Protein AF-K5BIF4-F1 (afdb_monomer_lite)

Foldseek 3Di:
DDWDDWDDDPFWIWTFAQFWIWIAGPVVRDTQAIGTDPGGFPDWDADPVRQWIWTDHDPDIDIDGVCVRNDHPPPPPDD

Organism: Mycolicibacterium hassiacum (strain DSM 44199 / CIP 105218 / JCM 12690 / 3849) (NCBI:txid1122247)

Structure (mmCIF, N/CA/C/O backbone):
data_AF-K5BIF4-F1
#
_entry.id   AF-K5BIF4-F1
#
loop_
_atom_site.group_PDB
_atom_site.id
_atom_site.type_symbol
_atom_site.label_atom_id
_atom_site.label_alt_id
_atom_site.label_comp_id
_atom_site.label_asym_id
_atom_site.label_entity_id
_atom_site.label_seq_id
_atom_site.pdbx_PDB_ins_code
_atom_site.Cartn_x
_atom_site.Cartn_y
_atom_site.Cartn_z
_atom_site.occupancy
_atom_site.B_iso_or_equiv
_atom_site.auth_seq_id
_atom_site.auth_comp_id
_atom_site.auth_asym_id
_atom_site.auth_atom_id
_atom_site.pdbx_PDB_model_num
ATOM 1 N N . MET A 1 1 ? 5.161 16.569 -5.987 1.00 61.00 1 MET A N 1
ATOM 2 C CA . MET A 1 1 ? 5.076 15.096 -5.934 1.00 61.00 1 MET A CA 1
ATOM 3 C C . MET A 1 1 ? 3.685 14.690 -6.370 1.00 61.00 1 MET A C 1
ATOM 5 O O . MET A 1 1 ? 2.739 14.973 -5.649 1.00 61.00 1 MET A O 1
ATOM 9 N N . ALA A 1 2 ? 3.535 14.134 -7.571 1.00 83.00 2 ALA A N 1
ATOM 10 C CA . ALA A 1 2 ? 2.222 13.738 -8.074 1.00 83.00 2 ALA A CA 1
ATOM 11 C C . ALA A 1 2 ? 1.886 12.304 -7.617 1.00 83.00 2 ALA A C 1
ATOM 13 O O . ALA A 1 2 ? 2.787 11.462 -7.567 1.00 83.00 2 ALA A O 1
ATOM 14 N N . PRO A 1 3 ? 0.632 12.005 -7.242 1.00 89.94 3 PRO A N 1
ATOM 15 C CA . PRO A 1 3 ? 0.193 10.629 -7.032 1.00 89.94 3 PRO A CA 1
ATOM 16 C C . PRO A 1 3 ? 0.139 9.882 -8.373 1.00 89.94 3 PRO A C 1
ATOM 18 O O . PRO A 1 3 ? -0.221 10.462 -9.397 1.00 89.94 3 PRO A O 1
ATOM 21 N N . ARG A 1 4 ? 0.497 8.593 -8.375 1.00 94.56 4 ARG A N 1
ATOM 22 C CA . ARG A 1 4 ? 0.475 7.735 -9.578 1.00 94.56 4 ARG A CA 1
ATOM 23 C C . ARG A 1 4 ? -0.485 6.565 -9.449 1.00 94.56 4 ARG A C 1
ATOM 25 O O . ARG A 1 4 ? -1.170 6.211 -10.406 1.00 94.56 4 ARG A O 1
ATOM 32 N N . ARG A 1 5 ? -0.477 5.928 -8.280 1.00 96.06 5 ARG A N 1
ATOM 33 C CA . ARG A 1 5 ? -1.220 4.704 -7.984 1.00 96.06 5 ARG A CA 1
ATOM 34 C C . ARG A 1 5 ? -1.757 4.753 -6.568 1.00 96.06 5 ARG A C 1
ATOM 36 O O . ARG A 1 5 ? -1.146 5.362 -5.691 1.00 96.06 5 ARG A O 1
ATOM 43 N N . VAL A 1 6 ? -2.871 4.066 -6.364 1.00 97.38 6 VAL A N 1
ATOM 44 C CA . VAL A 1 6 ? -3.503 3.918 -5.061 1.00 97.38 6 VAL A CA 1
ATOM 45 C C . VAL A 1 6 ? -3.981 2.484 -4.879 1.00 97.38 6 VAL A C 1
ATOM 47 O O . VAL A 1 6 ? -4.486 1.880 -5.823 1.00 97.38 6 VAL A O 1
ATOM 50 N N . VAL A 1 7 ? -3.808 1.952 -3.674 1.00 98.00 7 VAL A N 1
ATOM 51 C CA . VAL A 1 7 ? -4.414 0.695 -3.216 1.00 98.00 7 VAL A CA 1
ATOM 52 C C . VAL A 1 7 ? -4.998 0.960 -1.836 1.00 98.00 7 VAL A C 1
ATOM 54 O O . VAL A 1 7 ? -4.389 1.678 -1.046 1.00 98.00 7 VAL A O 1
ATOM 57 N N . ALA A 1 8 ? -6.176 0.421 -1.548 1.00 97.06 8 ALA A N 1
ATOM 58 C CA . ALA A 1 8 ? -6.880 0.678 -0.298 1.00 97.06 8 ALA A CA 1
ATOM 59 C C . ALA A 1 8 ? -7.319 -0.620 0.384 1.00 97.06 8 ALA A C 1
ATOM 61 O O . ALA A 1 8 ? -7.589 -1.623 -0.277 1.00 97.06 8 ALA A O 1
ATOM 62 N N . THR A 1 9 ? -7.404 -0.557 1.708 1.00 95.75 9 THR A N 1
ATOM 63 C CA . THR A 1 9 ? -8.111 -1.498 2.582 1.00 95.75 9 THR A CA 1
ATOM 64 C C . THR A 1 9 ? -9.216 -0.748 3.324 1.00 95.75 9 THR A C 1
ATOM 66 O O . THR A 1 9 ? -9.378 0.461 3.152 1.00 95.75 9 THR A O 1
ATOM 69 N N . ASP A 1 10 ? -9.929 -1.438 4.212 1.00 95.06 10 ASP A N 1
ATOM 70 C CA . ASP A 1 10 ? -10.933 -0.809 5.077 1.00 95.06 10 ASP A CA 1
ATOM 71 C C . ASP A 1 10 ? -10.338 0.228 6.047 1.00 95.06 10 ASP A C 1
ATOM 73 O O . ASP A 1 10 ? -11.047 1.122 6.505 1.00 95.06 10 ASP A O 1
ATOM 77 N N . ASN A 1 11 ? -9.044 0.123 6.377 1.00 95.81 11 ASN A N 1
ATOM 78 C CA . ASN A 1 11 ? -8.401 0.985 7.376 1.00 95.81 11 ASN A CA 1
ATOM 79 C C . ASN A 1 11 ? -7.390 1.970 6.778 1.00 95.81 11 ASN A C 1
ATOM 81 O O . ASN A 1 11 ? -7.170 3.031 7.363 1.00 95.81 11 ASN A O 1
ATOM 85 N N . TYR A 1 12 ? -6.775 1.640 5.637 1.00 97.69 12 TYR A N 1
ATOM 86 C CA . TYR A 1 12 ? -5.648 2.404 5.102 1.00 97.69 12 TYR A CA 1
ATOM 87 C C . TYR A 1 12 ? -5.723 2.606 3.592 1.00 97.69 12 TYR A C 1
ATOM 89 O O . TYR A 1 12 ? -6.144 1.719 2.850 1.00 97.69 12 TYR A O 1
ATOM 97 N N . VAL A 1 13 ? -5.221 3.750 3.132 1.00 98.12 13 VAL A N 1
ATOM 98 C CA . VAL A 1 13 ? -4.948 4.016 1.717 1.00 98.12 13 VAL A CA 1
ATOM 99 C C . VAL A 1 13 ? -3.445 4.170 1.518 1.00 98.12 13 VAL A C 1
ATOM 101 O O . VAL A 1 13 ? -2.803 5.006 2.150 1.00 98.12 13 VAL A O 1
ATOM 104 N N . PHE A 1 14 ? -2.891 3.382 0.605 1.00 98.12 14 PHE A N 1
ATOM 105 C CA . PHE A 1 14 ? -1.499 3.441 0.182 1.00 98.12 14 PHE A CA 1
ATOM 106 C C . PHE A 1 14 ? -1.411 4.233 -1.117 1.00 98.12 14 PHE A C 1
ATOM 108 O O . PHE A 1 14 ? -2.012 3.845 -2.121 1.00 98.12 14 PHE A O 1
ATOM 115 N N . VAL A 1 15 ? -0.668 5.338 -1.114 1.00 97.88 15 VAL A N 1
ATOM 116 C CA . VAL A 1 15 ? -0.518 6.232 -2.268 1.00 97.88 15 VAL A CA 1
ATOM 117 C C . VAL A 1 15 ? 0.928 6.207 -2.746 1.00 97.88 15 VAL A C 1
ATOM 119 O O . VAL A 1 15 ? 1.833 6.692 -2.069 1.00 97.88 15 VAL A O 1
ATOM 122 N N . GLY A 1 16 ? 1.141 5.644 -3.932 1.00 96.94 16 GLY A N 1
ATOM 123 C CA . GLY A 1 16 ? 2.448 5.584 -4.574 1.00 96.94 16 GLY A CA 1
ATOM 124 C C . GLY A 1 16 ? 2.723 6.830 -5.414 1.00 96.94 16 GLY A C 1
ATOM 125 O O . GLY A 1 16 ? 1.906 7.227 -6.254 1.00 96.94 16 GLY A O 1
ATOM 126 N N . HIS A 1 17 ? 3.900 7.418 -5.218 1.00 95.31 17 HIS A N 1
ATOM 127 C CA . HIS A 1 17 ? 4.421 8.570 -5.956 1.00 95.31 17 HIS A CA 1
ATOM 128 C C . HIS A 1 17 ? 5.651 8.172 -6.796 1.00 95.31 17 HIS A C 1
ATOM 130 O O . HIS A 1 17 ? 5.966 6.987 -6.956 1.00 95.31 17 HIS A O 1
ATOM 136 N N . ASP A 1 18 ? 6.360 9.163 -7.347 1.00 92.00 18 ASP A N 1
ATOM 137 C CA . ASP A 1 18 ? 7.620 8.941 -8.070 1.00 92.00 18 ASP A CA 1
ATOM 138 C C . ASP A 1 18 ? 8.766 8.462 -7.160 1.00 92.00 18 ASP A C 1
ATOM 140 O O . ASP A 1 18 ? 9.631 7.713 -7.595 1.00 92.00 18 ASP A O 1
ATOM 144 N N . THR A 1 19 ? 8.806 8.903 -5.904 1.00 92.31 19 THR A N 1
ATOM 145 C CA . THR A 1 19 ? 9.931 8.606 -4.995 1.00 92.31 19 THR A CA 1
ATOM 146 C C . THR A 1 19 ? 9.496 8.326 -3.563 1.00 92.31 19 THR A C 1
ATOM 148 O O . THR A 1 19 ? 10.342 8.167 -2.687 1.00 92.31 19 THR A O 1
ATOM 151 N N . GLN A 1 20 ? 8.190 8.279 -3.295 1.00 95.31 20 GLN A N 1
ATOM 152 C CA . GLN A 1 20 ? 7.656 8.051 -1.954 1.00 95.31 20 GLN A CA 1
ATOM 153 C C . GLN A 1 20 ? 6.366 7.239 -1.986 1.00 95.31 20 GLN A C 1
ATOM 155 O O . GLN A 1 20 ? 5.639 7.233 -2.982 1.00 95.31 20 GLN A O 1
ATOM 160 N N . LEU A 1 21 ? 6.085 6.601 -0.859 1.00 96.69 21 LEU A N 1
ATOM 161 C CA . LEU A 1 21 ? 4.839 5.939 -0.521 1.00 96.69 21 LEU A CA 1
ATOM 162 C C . LEU A 1 21 ? 4.232 6.667 0.677 1.00 96.69 21 LEU A C 1
ATOM 164 O O . LEU A 1 21 ? 4.872 6.741 1.722 1.00 96.69 21 LEU A O 1
ATOM 168 N N . SER A 1 22 ? 3.014 7.177 0.529 1.00 97.25 22 SER A N 1
ATOM 169 C CA . SER A 1 22 ? 2.250 7.755 1.638 1.00 97.25 22 SER A CA 1
ATOM 170 C C . SER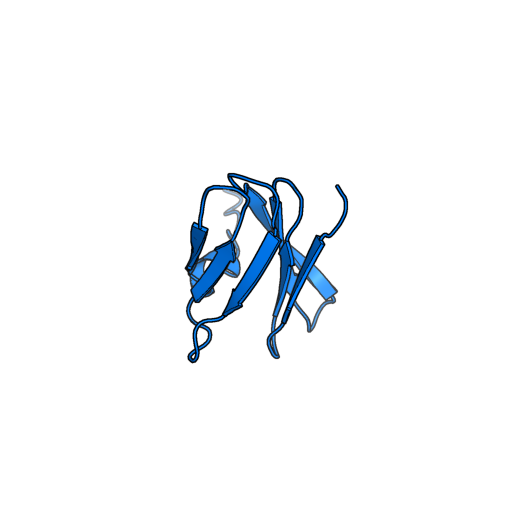 A 1 22 ? 1.211 6.750 2.130 1.00 97.25 22 SER A C 1
ATOM 172 O O . SER A 1 22 ? 0.548 6.098 1.322 1.00 97.25 22 SER A O 1
ATOM 174 N N . VAL A 1 23 ? 1.040 6.649 3.444 1.00 97.62 23 VAL A N 1
ATOM 175 C CA . VAL A 1 23 ? 0.021 5.820 4.098 1.00 97.62 23 VAL A CA 1
ATOM 176 C C . VAL A 1 23 ? -0.982 6.743 4.768 1.00 97.62 23 VAL A C 1
ATOM 178 O O . VAL A 1 23 ? -0.608 7.568 5.601 1.00 97.62 23 VAL A O 1
ATOM 181 N N . VAL A 1 24 ? -2.251 6.620 4.402 1.00 97.50 24 VAL A N 1
ATOM 182 C CA . VAL A 1 24 ? -3.352 7.432 4.928 1.00 97.50 24 VAL A CA 1
ATOM 183 C C . VAL A 1 24 ? -4.245 6.557 5.794 1.00 97.50 24 VAL A C 1
ATOM 185 O O . VAL A 1 24 ? -4.653 5.482 5.363 1.00 97.50 24 VAL A O 1
ATOM 188 N N . ASP A 1 25 ? -4.566 7.027 6.995 1.00 97.25 25 ASP A N 1
ATOM 189 C CA . ASP A 1 25 ? -5.594 6.433 7.852 1.00 97.25 25 ASP A CA 1
ATOM 190 C C . ASP A 1 25 ? -6.985 6.853 7.350 1.00 97.25 25 ASP A C 1
ATOM 192 O O . ASP A 1 25 ? -7.261 8.044 7.204 1.00 97.25 25 ASP A O 1
ATOM 196 N N . VAL A 1 26 ? -7.856 5.884 7.059 1.00 96.94 26 VAL A N 1
ATOM 197 C CA . VAL A 1 26 ? -9.191 6.129 6.478 1.00 96.94 26 VAL A CA 1
ATOM 198 C C . VAL A 1 26 ? -10.167 6.729 7.494 1.00 96.94 26 VAL A C 1
ATOM 200 O O . VAL A 1 26 ? -11.115 7.410 7.110 1.00 96.94 26 VAL A O 1
ATOM 203 N N . ARG A 1 27 ? -9.953 6.519 8.799 1.00 96.25 27 ARG A N 1
ATOM 204 C CA . ARG A 1 27 ? -10.853 7.037 9.839 1.00 96.25 27 ARG A CA 1
ATOM 205 C C . ARG A 1 27 ? -10.653 8.531 10.038 1.00 96.25 27 ARG A C 1
ATOM 207 O O . ARG A 1 27 ? -11.631 9.259 10.185 1.00 96.25 27 ARG A O 1
ATOM 214 N N . SER A 1 28 ? -9.399 8.980 10.060 1.00 96.75 28 SER A N 1
ATOM 215 C CA . SER A 1 28 ? -9.049 10.390 10.272 1.00 96.75 28 SER A CA 1
ATOM 216 C C . SER A 1 28 ? -8.746 11.160 8.986 1.00 96.75 28 SER A C 1
ATOM 218 O O . SER A 1 28 ? -8.672 12.385 9.033 1.00 96.75 28 SER A O 1
ATOM 220 N N . TRP A 1 29 ? -8.568 10.474 7.852 1.00 96.00 29 TRP A N 1
ATOM 221 C CA . TRP A 1 29 ? -8.135 11.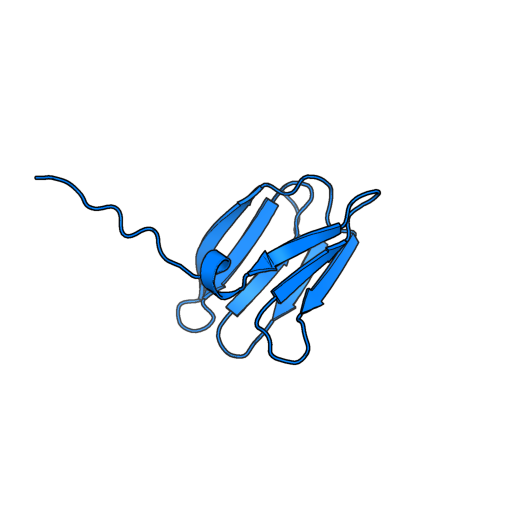051 6.571 1.00 96.00 29 TRP A CA 1
ATOM 222 C C . TRP A 1 29 ? -6.794 11.789 6.647 1.00 96.00 29 TRP A C 1
ATOM 224 O O . TRP A 1 29 ? -6.554 12.771 5.944 1.00 96.00 29 TRP A O 1
ATOM 234 N N . THR A 1 30 ? -5.896 11.302 7.500 1.00 96.25 30 THR A N 1
ATOM 235 C CA . THR A 1 30 ? -4.569 11.891 7.714 1.00 96.25 30 THR A CA 1
ATOM 236 C C . THR A 1 30 ? -3.470 10.964 7.219 1.00 96.25 30 THR A C 1
ATOM 238 O O . THR A 1 30 ? -3.544 9.752 7.423 1.00 96.25 30 THR A O 1
ATOM 241 N N . VAL A 1 31 ? -2.414 11.531 6.633 1.00 96.12 31 VAL A N 1
ATOM 242 C CA . VAL A 1 31 ? -1.177 10.790 6.341 1.00 96.12 31 VAL A CA 1
ATOM 243 C C . VAL A 1 31 ? -0.504 10.425 7.666 1.00 96.12 31 VAL A C 1
ATOM 245 O O . VAL A 1 31 ? -0.181 11.312 8.451 1.00 96.12 31 VAL A O 1
ATOM 248 N N . ILE A 1 32 ? -0.315 9.131 7.918 1.00 95.81 32 ILE A N 1
ATOM 249 C CA . ILE A 1 32 ? 0.307 8.603 9.144 1.00 95.81 32 ILE A CA 1
ATOM 250 C C . ILE A 1 32 ? 1.746 8.129 8.929 1.00 95.81 32 ILE A C 1
ATOM 252 O O . ILE A 1 32 ? 2.477 7.962 9.899 1.00 95.81 32 ILE A O 1
ATOM 256 N N . SER A 1 33 ? 2.155 7.915 7.677 1.00 95.38 33 SER A N 1
ATOM 257 C CA . SER A 1 33 ? 3.517 7.515 7.334 1.00 95.38 33 SER A CA 1
ATOM 258 C C . SER A 1 33 ? 3.863 7.932 5.907 1.00 95.38 33 SER A C 1
ATOM 260 O O . SER A 1 33 ? 3.004 7.901 5.023 1.00 95.38 33 SER A O 1
ATOM 262 N N . THR A 1 34 ? 5.126 8.295 5.687 1.00 95.31 34 THR A N 1
ATOM 263 C CA . THR A 1 34 ? 5.690 8.574 4.363 1.00 95.31 34 THR A CA 1
ATOM 264 C C . THR A 1 34 ? 7.060 7.920 4.272 1.00 95.31 34 THR A C 1
ATOM 266 O O . THR A 1 34 ? 7.965 8.271 5.027 1.00 95.31 34 THR A O 1
ATOM 269 N N . LEU A 1 35 ? 7.227 6.981 3.342 1.00 94.50 35 LEU A N 1
ATOM 270 C CA . LEU A 1 35 ? 8.463 6.218 3.170 1.00 94.50 35 LEU A CA 1
ATOM 271 C C . LEU A 1 35 ? 9.088 6.470 1.796 1.00 94.50 35 LEU A C 1
ATOM 273 O O . LEU A 1 35 ? 8.357 6.702 0.829 1.00 94.50 35 LEU A O 1
ATOM 277 N N . PRO A 1 36 ? 10.424 6.396 1.666 1.00 94.75 36 PRO A N 1
ATOM 278 C CA . PRO A 1 36 ? 11.081 6.495 0.372 1.00 94.75 36 PRO A CA 1
ATOM 279 C C . PRO A 1 36 ? 10.813 5.259 -0.496 1.00 94.75 36 PRO A C 1
ATOM 281 O O . PRO A 1 36 ? 10.822 4.119 -0.029 1.00 94.75 36 PRO A O 1
ATOM 284 N N . LEU A 1 37 ? 10.650 5.495 -1.795 1.00 94.25 37 LEU A N 1
ATOM 285 C CA . LEU A 1 37 ? 10.672 4.469 -2.831 1.00 94.25 37 LEU A CA 1
ATOM 286 C C . LEU A 1 37 ? 11.964 4.575 -3.636 1.00 94.25 37 LEU A C 1
ATOM 288 O O . LEU A 1 37 ? 12.473 5.664 -3.895 1.00 94.25 37 LEU A O 1
ATOM 292 N N . ALA A 1 38 ? 12.469 3.429 -4.074 1.00 92.19 38 ALA A N 1
ATOM 293 C CA . ALA A 1 38 ? 13.666 3.326 -4.897 1.00 92.19 38 ALA A CA 1
ATOM 294 C C . ALA A 1 38 ? 13.419 3.748 -6.358 1.00 92.19 38 ALA A C 1
ATOM 296 O O . ALA A 1 38 ? 14.365 4.072 -7.072 1.00 92.19 38 ALA A O 1
ATOM 297 N N . ALA A 1 39 ? 12.164 3.732 -6.821 1.00 91.06 39 ALA A N 1
ATOM 298 C CA . ALA A 1 39 ? 11.781 4.152 -8.166 1.00 91.06 39 ALA A CA 1
ATOM 299 C C . ALA A 1 39 ? 10.307 4.576 -8.235 1.00 91.06 39 ALA A C 1
ATOM 301 O O . ALA A 1 39 ? 9.503 4.235 -7.367 1.00 91.06 39 ALA A O 1
ATOM 302 N N . GLY A 1 40 ? 9.948 5.250 -9.332 1.00 87.69 40 GLY A N 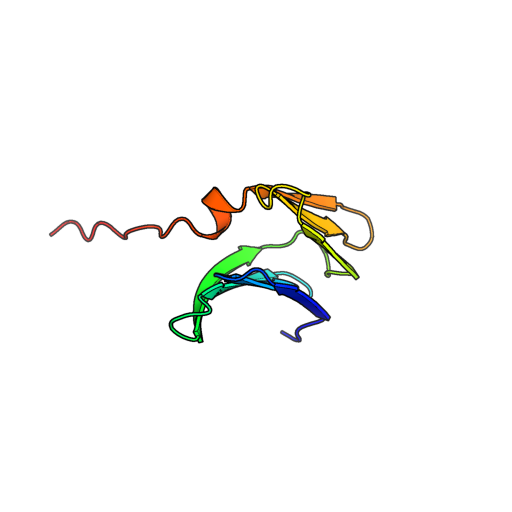1
ATOM 303 C CA . GLY A 1 40 ? 8.581 5.694 -9.585 1.00 87.69 40 GLY A CA 1
ATOM 304 C C . GLY A 1 40 ? 7.587 4.554 -9.672 1.00 87.69 40 GLY A C 1
ATOM 305 O O . GLY A 1 40 ? 7.761 3.632 -10.473 1.00 87.69 40 GLY A O 1
ATOM 306 N N . THR A 1 41 ? 6.526 4.659 -8.869 1.00 94.19 41 THR A N 1
ATOM 307 C CA . THR A 1 41 ? 5.480 3.641 -8.776 1.00 94.19 41 THR A CA 1
ATOM 308 C C . THR A 1 41 ? 4.782 3.469 -10.121 1.00 94.19 41 THR A C 1
ATOM 310 O O . THR A 1 41 ? 4.121 4.384 -10.624 1.00 94.19 41 THR A O 1
ATOM 313 N N . ARG A 1 42 ? 4.900 2.282 -10.712 1.00 94.75 42 ARG A N 1
ATOM 314 C CA . ARG A 1 42 ? 4.128 1.884 -11.890 1.00 94.75 42 ARG A CA 1
ATOM 315 C C . ARG A 1 42 ? 2.895 1.103 -11.505 1.00 94.75 42 ARG A C 1
ATOM 317 O O . ARG A 1 42 ? 1.867 1.350 -12.115 1.00 94.75 42 ARG A O 1
ATOM 324 N N . ASP A 1 43 ? 2.989 0.219 -10.519 1.00 95.75 43 ASP A N 1
ATOM 325 C CA . ASP A 1 43 ? 1.844 -0.540 -10.029 1.00 95.75 43 ASP A CA 1
ATOM 326 C C . ASP A 1 43 ? 1.978 -0.914 -8.556 1.00 95.75 43 ASP A C 1
ATOM 328 O O . ASP A 1 43 ? 3.083 -0.887 -8.009 1.00 95.75 43 ASP A O 1
ATOM 332 N N . MET A 1 44 ? 0.853 -1.238 -7.917 1.00 97.94 44 MET A N 1
ATOM 333 C CA . MET A 1 44 ? 0.824 -1.693 -6.527 1.00 97.94 44 MET A CA 1
ATOM 334 C C . MET A 1 44 ? -0.263 -2.742 -6.311 1.00 97.94 44 MET A C 1
ATOM 336 O O . MET A 1 44 ? -1.335 -2.650 -6.905 1.00 97.94 44 MET A O 1
ATOM 340 N N . ALA A 1 45 ? -0.006 -3.696 -5.420 1.00 98.25 45 ALA A N 1
ATOM 341 C CA . ALA A 1 45 ? -0.980 -4.701 -5.004 1.00 98.25 45 ALA A CA 1
ATOM 342 C C . ALA A 1 45 ? -0.723 -5.150 -3.562 1.00 98.25 45 ALA A C 1
ATOM 344 O O . ALA A 1 45 ? 0.419 -5.162 -3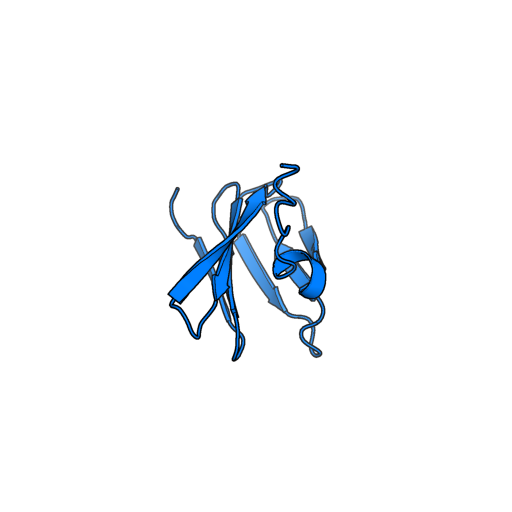.109 1.00 98.25 45 ALA A O 1
ATOM 345 N N . LEU A 1 46 ? -1.780 -5.544 -2.856 1.00 98.38 46 LEU A N 1
ATOM 346 C CA . LEU A 1 46 ? -1.671 -6.185 -1.546 1.00 98.38 46 LEU A CA 1
ATOM 347 C C . LEU A 1 46 ? -1.578 -7.707 -1.700 1.00 98.38 46 LEU A C 1
ATOM 349 O O . LEU A 1 46 ? -2.118 -8.275 -2.653 1.00 98.38 46 LEU A O 1
ATOM 353 N N . SER A 1 47 ? -0.924 -8.372 -0.749 1.00 98.25 47 SER A N 1
ATOM 354 C CA . SER A 1 47 ? -1.077 -9.816 -0.561 1.00 98.25 47 SER A CA 1
ATOM 355 C C . SER A 1 47 ? -2.525 -10.156 -0.194 1.00 98.25 47 SER A C 1
ATOM 357 O O . SER A 1 47 ? -3.267 -9.315 0.309 1.00 98.25 47 SER A O 1
ATOM 359 N N . ALA A 1 48 ? -2.941 -11.401 -0.444 1.00 97.19 48 ALA A N 1
ATOM 360 C CA . ALA A 1 48 ? -4.327 -11.831 -0.228 1.00 97.19 48 ALA A CA 1
ATOM 361 C C . ALA A 1 48 ? -4.800 -11.673 1.230 1.00 97.19 48 ALA A C 1
ATOM 363 O O . ALA A 1 48 ? -5.978 -11.439 1.475 1.00 97.19 48 ALA A O 1
ATOM 364 N N . ASP A 1 49 ? -3.877 -11.789 2.183 1.00 96.88 49 ASP A N 1
ATOM 365 C CA . ASP A 1 49 ? -4.107 -11.584 3.613 1.00 96.88 49 ASP A CA 1
ATOM 366 C C . ASP 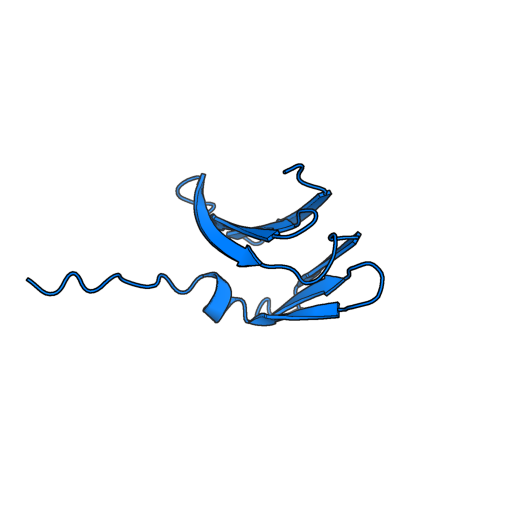A 1 49 ? -3.923 -10.120 4.062 1.00 96.88 49 ASP A C 1
ATOM 368 O O . ASP A 1 49 ? -4.155 -9.800 5.223 1.00 96.88 49 ASP A O 1
ATOM 372 N N . GLY A 1 50 ? -3.498 -9.226 3.164 1.00 96.69 50 GLY A N 1
ATOM 373 C CA . GLY A 1 50 ? -3.233 -7.818 3.456 1.00 96.69 50 GLY A CA 1
ATOM 374 C C . GLY A 1 50 ? -1.961 -7.551 4.266 1.00 96.69 50 GLY A C 1
ATOM 375 O O . GLY A 1 50 ? -1.720 -6.400 4.622 1.00 96.69 50 GLY A O 1
ATOM 376 N N . SER A 1 51 ? -1.139 -8.565 4.550 1.00 97.25 51 SER A N 1
ATOM 377 C CA . SER A 1 51 ? 0.079 -8.421 5.362 1.00 97.25 51 SER A CA 1
ATOM 378 C C . SER A 1 51 ? 1.215 -7.696 4.634 1.00 97.25 51 SER A C 1
ATOM 380 O O . SER A 1 51 ? 2.075 -7.098 5.283 1.00 97.25 51 SER A O 1
ATOM 382 N N . TYR A 1 52 ? 1.228 -7.725 3.298 1.00 98.38 52 TYR A N 1
ATOM 383 C CA . TYR A 1 52 ? 2.277 -7.126 2.477 1.00 98.38 52 TYR A CA 1
ATOM 384 C C . TYR A 1 52 ? 1.721 -6.232 1.372 1.00 98.38 52 TYR A C 1
ATOM 386 O O . TYR A 1 52 ? 0.727 -6.561 0.728 1.00 98.38 52 TYR A O 1
ATOM 394 N N . LEU A 1 53 ? 2.428 -5.135 1.099 1.00 98.38 53 LEU A N 1
ATOM 395 C CA . LEU A 1 53 ? 2.239 -4.292 -0.078 1.00 98.38 53 LEU A CA 1
ATOM 396 C C . LEU A 1 53 ? 3.403 -4.504 -1.052 1.00 98.38 53 LEU A C 1
ATOM 398 O O . LEU A 1 53 ? 4.563 -4.256 -0.718 1.00 98.38 53 LEU A O 1
ATOM 402 N N . TYR A 1 54 ? 3.081 -4.913 -2.274 1.00 98.06 54 TYR A N 1
ATOM 403 C CA . TYR A 1 54 ? 4.008 -4.987 -3.397 1.00 98.06 54 TYR A CA 1
ATOM 404 C C . TYR A 1 54 ? 3.948 -3.683 -4.186 1.00 98.06 54 TYR A C 1
ATOM 406 O O . TYR A 1 54 ? 2.876 -3.277 -4.633 1.00 98.06 54 TYR A O 1
ATOM 414 N N . VAL A 1 55 ? 5.098 -3.045 -4.389 1.00 97.56 55 VAL A N 1
ATOM 415 C CA . VAL A 1 55 ? 5.234 -1.809 -5.167 1.00 97.56 55 VAL A CA 1
ATOM 416 C C . VAL A 1 55 ? 6.172 -2.074 -6.336 1.00 97.56 55 VAL A C 1
ATOM 418 O O . VAL A 1 55 ? 7.377 -2.253 -6.154 1.00 97.56 55 VAL A O 1
ATOM 421 N N . ALA A 1 56 ? 5.620 -2.107 -7.547 1.00 96.12 56 ALA A N 1
ATOM 422 C CA . ALA A 1 56 ? 6.377 -2.299 -8.775 1.00 96.12 56 ALA A CA 1
ATOM 423 C C . ALA A 1 56 ? 6.790 -0.943 -9.361 1.00 96.12 56 ALA A C 1
ATOM 425 O O . ALA A 1 56 ? 5.949 -0.119 -9.731 1.00 96.12 56 ALA A O 1
ATOM 426 N N . GLY A 1 57 ? 8.099 -0.721 -9.459 1.00 93.12 57 GLY A N 1
ATOM 427 C CA . GLY A 1 57 ? 8.710 0.411 -10.147 1.00 93.12 57 GLY A CA 1
ATOM 428 C C . GLY A 1 57 ? 9.191 0.050 -11.554 1.00 93.12 57 GLY A C 1
ATOM 429 O O . GLY A 1 57 ? 8.784 -0.946 -12.144 1.00 93.12 57 GLY A O 1
ATOM 430 N N . HIS A 1 58 ? 10.083 0.866 -12.120 1.00 87.00 58 HIS A N 1
ATOM 431 C CA . HIS A 1 58 ? 10.630 0.626 -13.464 1.00 87.00 58 HIS A CA 1
ATOM 432 C C . HIS A 1 58 ? 11.500 -0.637 -13.562 1.00 87.00 58 HIS A C 1
ATOM 434 O O . HIS A 1 58 ? 11.437 -1.339 -14.566 1.00 87.00 58 HIS A O 1
ATOM 440 N N . GLN A 1 59 ? 12.339 -0.891 -12.556 1.00 89.50 59 GLN A N 1
ATOM 441 C CA . GLN A 1 59 ? 13.341 -1.972 -12.566 1.00 89.50 59 GLN A CA 1
ATOM 442 C C . GLN A 1 59 ? 13.456 -2.680 -11.211 1.00 89.50 59 GLN A C 1
ATOM 444 O O . GLN A 1 59 ? 14.353 -3.489 -11.001 1.00 89.50 59 GLN A O 1
ATOM 449 N N . VAL A 1 60 ? 12.573 -2.345 -10.274 1.00 94.25 60 VAL A N 1
ATOM 450 C CA . VAL A 1 60 ? 12.613 -2.831 -8.899 1.00 94.25 60 VAL A CA 1
ATOM 451 C C . VAL A 1 60 ? 11.199 -3.122 -8.429 1.00 94.25 60 VAL A C 1
ATOM 453 O O . VAL A 1 60 ? 10.262 -2.408 -8.790 1.00 94.25 60 VAL A O 1
ATOM 456 N N . VAL A 1 61 ? 11.063 -4.164 -7.616 1.00 96.12 61 VAL A N 1
ATOM 457 C CA . VAL A 1 61 ? 9.878 -4.407 -6.798 1.00 96.12 61 VAL A CA 1
ATOM 458 C C . VAL A 1 61 ? 10.298 -4.226 -5.350 1.00 96.12 61 VAL A C 1
ATOM 460 O O . VAL A 1 61 ? 11.256 -4.852 -4.901 1.00 96.12 61 VAL A O 1
ATOM 463 N N . GLN A 1 62 ? 9.600 -3.355 -4.633 1.00 96.62 62 GLN A N 1
ATOM 464 C CA . GLN A 1 62 ? 9.741 -3.226 -3.189 1.00 96.62 62 GLN A CA 1
ATOM 465 C C . GLN A 1 62 ? 8.571 -3.934 -2.516 1.00 96.62 62 GLN A C 1
ATOM 467 O O . GLN A 1 62 ? 7.434 -3.845 -2.981 1.00 96.62 62 GLN A O 1
ATOM 472 N N . VAL A 1 63 ? 8.864 -4.645 -1.433 1.00 97.31 63 VAL A N 1
ATOM 473 C CA . VAL A 1 63 ? 7.865 -5.334 -0.618 1.00 97.31 63 VAL A CA 1
ATOM 474 C C . VAL A 1 63 ? 7.901 -4.713 0.765 1.00 97.31 63 VAL A C 1
ATOM 476 O O . VAL A 1 63 ? 8.966 -4.629 1.373 1.00 97.31 63 VAL A O 1
ATOM 479 N N . PHE A 1 64 ? 6.745 -4.274 1.242 1.00 97.12 64 PHE A N 1
ATOM 480 C CA . PHE A 1 64 ? 6.596 -3.655 2.551 1.00 97.12 64 PHE A CA 1
ATOM 481 C C . PHE A 1 64 ? 5.663 -4.492 3.418 1.00 97.12 64 PHE A C 1
ATOM 483 O O . PHE A 1 64 ? 4.598 -4.895 2.954 1.00 97.12 64 PHE A O 1
ATOM 490 N N . SER A 1 65 ? 6.041 -4.721 4.675 1.00 97.56 65 SER A N 1
ATOM 491 C CA . SER A 1 65 ? 5.114 -5.182 5.714 1.00 97.56 65 SER A CA 1
ATOM 492 C C . SER A 1 65 ? 4.090 -4.082 5.973 1.00 97.56 65 SER A C 1
ATOM 494 O O . SER A 1 65 ? 4.461 -2.941 6.246 1.00 97.56 65 SER A O 1
ATOM 496 N N . VAL A 1 66 ? 2.799 -4.402 5.900 1.00 96.69 66 VAL A N 1
ATOM 497 C CA . VAL A 1 66 ? 1.745 -3.424 6.197 1.00 96.69 66 VAL A CA 1
ATOM 498 C C . VAL A 1 66 ? 1.772 -3.025 7.667 1.00 96.69 66 VAL A C 1
ATOM 500 O O . VAL A 1 66 ? 1.564 -1.853 7.965 1.00 96.69 66 VAL A O 1
ATOM 503 N N . ALA A 1 67 ? 2.099 -3.950 8.572 1.00 96.12 67 ALA A N 1
ATOM 504 C CA . ALA A 1 67 ? 2.251 -3.641 9.990 1.00 96.12 67 ALA A CA 1
ATOM 505 C C . ALA A 1 67 ? 3.334 -2.574 10.220 1.00 96.12 67 ALA A C 1
ATOM 507 O O . ALA A 1 67 ? 3.111 -1.629 10.971 1.00 96.12 67 ALA A O 1
ATOM 508 N N . ASP A 1 68 ? 4.457 -2.672 9.506 1.00 95.38 68 ASP A N 1
ATOM 509 C CA . ASP A 1 68 ? 5.563 -1.718 9.628 1.00 95.38 68 ASP A CA 1
ATOM 510 C C . ASP A 1 68 ? 5.197 -0.364 9.005 1.00 95.38 68 ASP A C 1
ATOM 512 O O . ASP A 1 68 ? 5.570 0.685 9.523 1.00 95.38 68 ASP A O 1
ATOM 516 N N . LEU A 1 69 ? 4.428 -0.373 7.909 1.00 95.25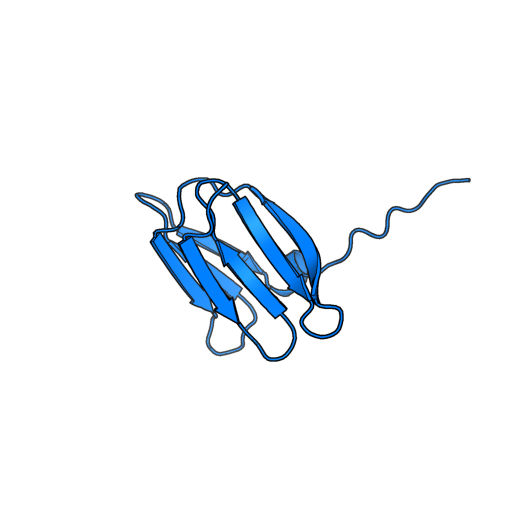 69 LEU A N 1
ATOM 517 C CA . LEU A 1 69 ? 3.942 0.844 7.252 1.00 95.25 69 LEU A CA 1
ATOM 518 C C . LEU A 1 69 ? 3.003 1.668 8.143 1.00 95.25 69 LEU A C 1
ATOM 520 O O . LEU A 1 69 ? 2.971 2.894 8.022 1.00 95.25 69 LEU A O 1
ATOM 524 N N . VAL A 1 70 ? 2.219 1.002 8.995 1.00 94.56 70 VAL A N 1
ATOM 525 C CA . VAL A 1 70 ? 1.209 1.640 9.857 1.00 94.56 70 VAL A CA 1
ATOM 526 C C . VAL A 1 70 ? 1.667 1.784 11.305 1.00 94.56 70 VAL A C 1
ATOM 528 O O . VAL A 1 70 ? 0.968 2.413 12.104 1.00 94.56 70 VAL A O 1
ATOM 531 N N . ALA A 1 71 ? 2.831 1.227 11.648 1.00 89.88 71 ALA A N 1
ATOM 532 C CA . ALA A 1 71 ? 3.458 1.430 12.939 1.00 89.88 71 ALA A CA 1
ATOM 533 C C . ALA A 1 71 ? 3.744 2.924 13.109 1.00 89.88 71 ALA A C 1
ATOM 535 O O . ALA A 1 71 ? 4.530 3.528 12.377 1.00 89.88 71 ALA A O 1
ATOM 536 N N . ARG A 1 72 ? 3.078 3.544 14.082 1.00 70.12 72 ARG A N 1
ATOM 537 C CA . ARG A 1 72 ? 3.403 4.908 14.480 1.00 70.12 72 ARG A CA 1
ATOM 538 C C . ARG A 1 72 ? 4.721 4.830 15.234 1.00 70.12 72 ARG A C 1
ATOM 540 O O . ARG A 1 72 ? 4.800 4.138 16.245 1.00 70.12 72 ARG A O 1
ATOM 547 N N . VAL A 1 73 ? 5.747 5.529 14.750 1.00 61.41 73 VAL A N 1
ATOM 548 C CA . VAL A 1 73 ? 6.879 5.867 15.613 1.00 61.41 73 VAL A CA 1
ATOM 549 C C . VAL A 1 73 ? 6.300 6.813 16.654 1.00 61.41 73 VAL A C 1
ATOM 551 O O . VAL A 1 73 ? 6.090 7.993 16.379 1.00 61.41 73 VAL A O 1
ATOM 554 N N . GLU A 1 74 ? 5.932 6.276 17.814 1.00 57.00 74 GLU A N 1
ATOM 555 C CA . GLU A 1 74 ? 5.674 7.109 18.976 1.00 57.00 74 GLU A CA 1
ATOM 556 C C . GLU A 1 74 ? 6.999 7.787 19.289 1.00 57.00 74 GLU A C 1
ATOM 558 O O . GLU A 1 74 ? 7.959 7.155 19.728 1.00 57.00 74 GLU A O 1
ATOM 563 N N . THR A 1 75 ? 7.099 9.069 18.948 1.00 52.69 75 THR A N 1
ATOM 564 C CA . THR A 1 75 ? 8.234 9.876 19.358 1.00 52.69 75 THR A CA 1
ATOM 565 C C . THR A 1 75 ? 8.162 9.948 20.876 1.00 52.69 75 THR A C 1
ATOM 567 O O . THR A 1 75 ? 7.370 10.711 21.427 1.00 52.69 75 THR A O 1
ATOM 570 N N . GLU A 1 76 ? 8.943 9.118 21.562 1.00 51.66 76 GLU A N 1
ATOM 571 C CA . GLU A 1 76 ? 9.196 9.290 22.983 1.00 51.66 76 GLU A CA 1
ATOM 572 C C . GLU A 1 76 ? 9.907 10.640 23.124 1.00 51.66 76 GLU A C 1
ATOM 574 O O . GLU A 1 76 ? 11.095 10.787 22.835 1.00 51.66 76 GLU A O 1
ATOM 579 N N . VAL A 1 77 ? 9.143 11.679 23.462 1.00 54.16 77 VAL A N 1
ATOM 580 C CA . VAL A 1 77 ? 9.719 12.953 23.878 1.00 54.16 77 VAL A CA 1
ATOM 581 C C . VAL A 1 77 ? 10.272 12.693 25.270 1.00 54.16 77 VAL A C 1
ATOM 583 O O . VAL A 1 77 ? 9.537 12.744 26.253 1.00 54.16 77 VAL A O 1
ATOM 586 N N . ALA A 1 78 ? 11.556 12.344 25.339 1.00 48.78 78 ALA A N 1
ATOM 587 C CA . ALA A 1 78 ? 12.288 12.358 26.594 1.00 48.78 78 ALA A CA 1
ATOM 588 C C . ALA A 1 78 ? 12.177 13.775 27.184 1.00 48.78 78 ALA A C 1
ATOM 590 O O . ALA A 1 78 ? 12.595 14.747 26.547 1.00 48.78 78 ALA A O 1
ATOM 591 N N . VAL A 1 79 ? 11.528 13.872 28.347 1.00 62.00 79 VAL A N 1
ATOM 592 C CA . VAL A 1 79 ? 11.417 15.092 29.162 1.00 62.00 79 VAL A CA 1
ATOM 593 C C . VAL A 1 79 ? 12.719 15.322 29.914 1.00 62.00 79 VAL A C 1
ATOM 595 O O . VAL A 1 79 ? 13.264 14.329 30.447 1.00 62.00 79 VAL A O 1
#

pLDDT: mean 91.15, std 12.5, range [48.78, 98.38]

InterPro domains:
  IPR011048 Cytochrome cd1-nitrite reductase-like, haem d1 domain superfamily [SSF51004] (4-69)
  IPR013211 LVIVD [PF08309] (5-26)
  IPR015943 WD40/YVTN repeat-like-containing domain superfamily [G3DSA:2.130.10.10] (3-78)

Sequence (79 aa):
MAPRRVVATDNYVFVGHDTQLSVVDVRSWTVISTLPLAAGTRDMALSADGSYLYVAGHQVVQVFSVADLVARVETEVAV

Radius of gyration: 12.87 Å; chains: 1; bounding box: 25×27×43 Å

Secondary structure (DSSP, 8-state):
----EEEE-SSEEEEE-SSEEEEEETTTTEEEEEEE-SS---EEEE-TTSSEEEEE-SS-EEEEEHHHHH---------